Protein AF-A0A8I5KYK9-F1 (afdb_monomer_lite)

Radius of gyration: 18.96 Å; chains: 1; bounding box: 49×36×56 Å

Organism: Homo sapiens (NCBI:txid9606)

pLDDT: mean 78.19, std 15.79, range [35.78, 93.19]

InterPro domains:
  IPR025721 Exosome complex component, N-terminal domain [PF14382] (26-63)

Structure (mmCIF, N/CA/C/O backbone):
data_AF-A0A8I5KYK9-F1
#
_entry.id   AF-A0A8I5KYK9-F1
#
loop_
_atom_site.group_PDB
_atom_site.id
_atom_site.type_symbol
_atom_site.label_atom_id
_atom_site.label_alt_id
_atom_site.label_comp_id
_atom_site.label_asym_id
_atom_site.label_entity_id
_atom_site.label_seq_id
_atom_site.pdbx_PDB_ins_code
_atom_site.Cartn_x
_atom_site.Cartn_y
_atom_site.Cartn_z
_atom_site.occupancy
_atom_site.B_iso_or_equiv
_atom_site.auth_seq_id
_atom_site.auth_comp_id
_atom_site.auth_asym_id
_atom_site.auth_atom_id
_atom_site.pdbx_PDB_model_num
ATOM 1 N N . MET A 1 1 ? 33.576 -2.242 -40.833 1.00 57.19 1 MET A N 1
ATOM 2 C CA . MET A 1 1 ? 32.672 -1.753 -39.770 1.00 57.19 1 MET A CA 1
ATOM 3 C C . MET A 1 1 ? 31.528 -2.747 -39.662 1.00 57.19 1 MET A C 1
ATOM 5 O O . MET A 1 1 ? 30.942 -3.048 -40.692 1.00 57.19 1 MET A O 1
ATOM 9 N N . ALA A 1 2 ? 31.284 -3.337 -38.490 1.00 70.19 2 ALA A N 1
ATOM 10 C CA . ALA A 1 2 ? 30.232 -4.340 -38.307 1.00 70.19 2 ALA A CA 1
ATOM 11 C C . ALA A 1 2 ? 28.988 -3.678 -37.705 1.00 70.19 2 ALA A C 1
ATOM 13 O O . ALA A 1 2 ? 29.094 -2.977 -36.700 1.00 70.19 2 ALA A O 1
ATOM 14 N N . MET A 1 3 ? 27.832 -3.890 -38.331 1.00 73.12 3 MET A N 1
ATOM 15 C CA . MET A 1 3 ? 26.544 -3.399 -37.853 1.00 73.12 3 MET A CA 1
ATOM 16 C C . MET A 1 3 ? 25.774 -4.567 -37.240 1.00 73.12 3 MET A C 1
ATOM 18 O O . MET A 1 3 ? 25.484 -5.550 -37.914 1.00 73.12 3 MET A O 1
ATOM 22 N N . GLU A 1 4 ? 25.483 -4.472 -35.948 1.00 78.00 4 GLU A N 1
ATOM 23 C CA . GLU A 1 4 ? 24.708 -5.470 -35.209 1.00 78.00 4 GLU A CA 1
ATOM 24 C C . GLU A 1 4 ? 23.223 -5.089 -35.258 1.00 78.00 4 GLU A C 1
ATOM 26 O O . GLU A 1 4 ? 22.812 -4.083 -34.680 1.00 78.00 4 GLU A O 1
ATOM 31 N N . MET A 1 5 ? 22.416 -5.889 -35.962 1.00 79.25 5 MET A N 1
ATOM 32 C CA . MET A 1 5 ? 20.953 -5.838 -35.891 1.00 79.25 5 MET A CA 1
ATOM 33 C C . MET A 1 5 ? 20.455 -7.020 -35.059 1.00 79.25 5 MET A C 1
ATOM 35 O O . MET A 1 5 ? 20.669 -8.173 -35.430 1.00 79.25 5 MET A O 1
ATOM 39 N N . ARG A 1 6 ? 19.761 -6.746 -33.948 1.00 84.31 6 ARG A N 1
ATOM 40 C CA . ARG A 1 6 ? 19.170 -7.777 -33.078 1.00 84.31 6 ARG A CA 1
ATOM 41 C C . ARG A 1 6 ? 17.651 -7.696 -33.076 1.00 84.31 6 ARG A C 1
ATOM 43 O O . ARG A 1 6 ? 17.083 -6.612 -32.973 1.00 84.31 6 ARG A O 1
ATOM 50 N N . LEU A 1 7 ? 17.009 -8.861 -33.140 1.00 86.31 7 LEU A N 1
ATOM 51 C CA . LEU A 1 7 ? 15.563 -9.009 -32.982 1.00 86.31 7 LEU A CA 1
ATOM 52 C C . LEU A 1 7 ? 15.174 -8.947 -31.494 1.00 86.31 7 LEU A C 1
ATOM 54 O O . LEU A 1 7 ? 15.947 -9.395 -30.641 1.00 86.31 7 LEU A O 1
ATOM 58 N N . PRO A 1 8 ? 13.981 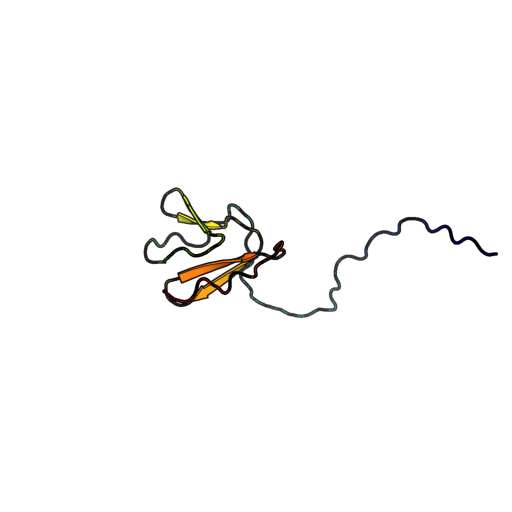-8.430 -31.150 1.00 85.19 8 PRO A N 1
ATOM 59 C CA . PRO A 1 8 ? 13.489 -8.472 -29.780 1.00 85.19 8 PRO A CA 1
ATOM 60 C C . PRO A 1 8 ? 13.227 -9.926 -29.363 1.00 85.19 8 PRO A C 1
ATOM 62 O O . PRO A 1 8 ? 12.397 -10.617 -29.947 1.00 85.19 8 PRO A O 1
ATOM 65 N N . VAL A 1 9 ? 13.932 -10.391 -28.333 1.00 88.25 9 VAL A N 1
ATOM 66 C CA . VAL A 1 9 ? 13.739 -11.722 -27.738 1.00 88.25 9 VAL A CA 1
ATOM 67 C C . VAL A 1 9 ? 12.851 -11.603 -26.498 1.00 88.25 9 VAL A C 1
ATOM 69 O O . VAL A 1 9 ? 12.976 -10.652 -25.721 1.00 88.25 9 VAL A O 1
ATOM 72 N N . ALA A 1 10 ? 11.956 -12.573 -26.297 1.00 86.56 10 ALA A N 1
ATOM 73 C CA . ALA A 1 10 ? 11.084 -12.625 -25.129 1.00 86.56 10 ALA A CA 1
ATOM 74 C C . ALA A 1 10 ? 11.893 -12.655 -23.821 1.00 86.56 10 ALA A C 1
ATOM 76 O O . ALA A 1 10 ? 12.900 -13.356 -23.683 1.00 86.56 10 ALA A O 1
ATOM 77 N N . ARG A 1 11 ? 11.426 -11.890 -22.834 1.00 79.69 11 ARG A N 1
ATOM 78 C CA . ARG A 1 11 ? 12.022 -11.848 -21.497 1.00 79.69 11 ARG A CA 1
ATOM 79 C C . ARG A 1 11 ? 11.746 -13.182 -20.820 1.00 79.69 11 ARG A C 1
ATOM 81 O O . ARG A 1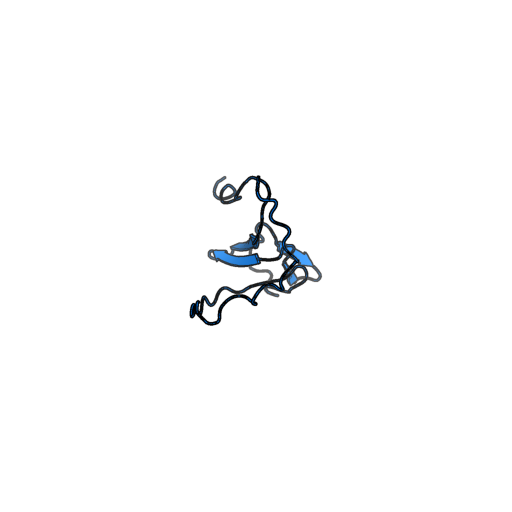 11 ? 10.585 -13.557 -20.687 1.00 79.69 11 ARG A O 1
ATOM 88 N N . LYS A 1 12 ? 12.786 -13.877 -20.360 1.00 80.31 12 LYS A N 1
ATOM 89 C CA . LYS A 1 12 ? 12.585 -15.022 -19.465 1.00 80.31 12 LYS A CA 1
ATOM 90 C C . LYS A 1 12 ? 11.876 -14.497 -18.206 1.00 80.31 12 LYS A C 1
ATOM 92 O O . LYS A 1 12 ? 12.378 -13.525 -17.632 1.00 80.31 12 LYS A O 1
ATOM 97 N N . PRO A 1 13 ? 10.717 -15.054 -17.809 1.00 70.44 13 PRO A N 1
ATOM 98 C CA . PRO A 1 13 ? 10.047 -14.634 -16.586 1.00 70.44 13 PRO A CA 1
ATOM 99 C C . PRO A 1 13 ? 10.992 -14.801 -15.393 1.00 70.44 13 PRO A C 1
ATOM 101 O O . PRO A 1 13 ? 11.909 -15.628 -15.415 1.00 70.44 13 PRO A O 1
ATOM 104 N N . LEU A 1 14 ? 10.812 -13.927 -14.401 1.00 64.19 14 LEU A N 1
ATOM 105 C CA . LEU A 1 14 ? 11.722 -13.768 -13.274 1.00 64.19 14 LEU A CA 1
ATOM 106 C C . LEU A 1 14 ? 12.004 -15.127 -12.614 1.00 64.19 14 LEU A C 1
ATOM 108 O O . LEU A 1 14 ? 11.100 -15.905 -12.335 1.00 64.19 14 LEU A O 1
ATOM 112 N N . SER A 1 15 ? 13.287 -15.395 -12.414 1.00 55.38 15 SER A N 1
ATOM 113 C CA . SER A 1 15 ? 13.858 -16.685 -12.048 1.00 55.38 15 SER A CA 1
ATOM 114 C C . SER A 1 15 ? 13.214 -17.357 -10.827 1.00 55.38 15 SER A C 1
ATOM 116 O O . SER A 1 15 ? 13.262 -16.794 -9.734 1.00 55.38 15 SER A O 1
ATOM 118 N N . GLU A 1 16 ? 12.863 -18.640 -10.961 1.00 58.66 16 GLU A N 1
ATOM 119 C CA . GLU A 1 16 ? 12.714 -19.616 -9.857 1.00 58.66 16 GLU A CA 1
ATOM 120 C C . GLU A 1 16 ? 13.964 -19.706 -8.947 1.00 58.66 16 GLU A C 1
ATOM 122 O O . GLU A 1 16 ? 13.939 -20.322 -7.889 1.00 58.66 16 GLU A O 1
ATOM 127 N N . ARG A 1 17 ? 15.083 -19.072 -9.336 1.00 56.16 17 ARG A N 1
ATOM 128 C CA . ARG A 1 17 ? 16.369 -19.075 -8.614 1.00 56.16 17 ARG A CA 1
ATOM 129 C C . ARG A 1 17 ? 16.424 -18.134 -7.409 1.00 56.16 17 ARG A C 1
ATOM 131 O O . ARG A 1 17 ? 17.356 -18.225 -6.618 1.00 56.16 17 ARG A O 1
ATOM 138 N N . LEU A 1 18 ? 15.462 -1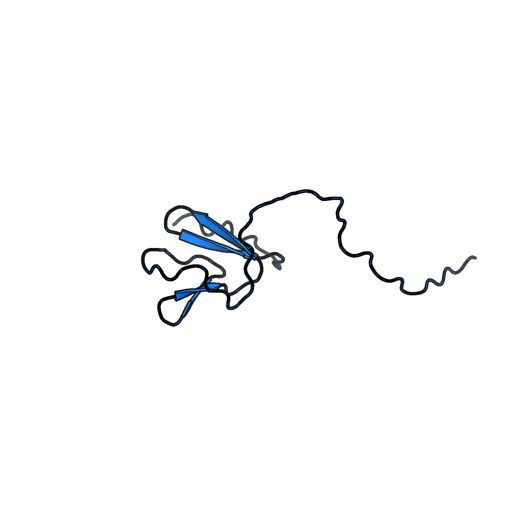7.224 -7.255 1.00 62.44 18 LEU A N 1
ATOM 139 C CA . LEU A 1 18 ? 15.336 -16.380 -6.065 1.00 62.44 18 LEU A CA 1
ATOM 140 C C . LEU A 1 18 ? 14.324 -17.022 -5.115 1.00 62.44 18 LEU A C 1
ATOM 142 O O . LEU A 1 18 ? 13.219 -16.523 -4.938 1.00 62.44 18 LEU A O 1
ATOM 146 N N . GLY A 1 19 ? 14.727 -18.135 -4.496 1.00 57.16 19 GLY A N 1
ATOM 147 C CA . GLY A 1 19 ? 14.023 -18.769 -3.379 1.00 57.16 19 GLY A CA 1
ATOM 148 C C . GLY A 1 19 ? 14.043 -17.882 -2.135 1.00 57.16 19 GLY A C 1
ATOM 149 O O . GLY A 1 19 ? 14.702 -18.183 -1.146 1.00 57.16 19 GLY A O 1
ATOM 150 N N . ARG A 1 20 ? 13.364 -16.740 -2.196 1.00 60.50 20 ARG A N 1
ATOM 151 C CA . ARG A 1 20 ? 13.120 -15.881 -1.046 1.00 60.50 20 ARG A CA 1
ATOM 152 C C . ARG A 1 20 ? 11.623 -15.827 -0.815 1.00 60.50 20 ARG A C 1
ATOM 154 O O . ARG A 1 20 ? 10.924 -15.016 -1.413 1.00 60.50 20 ARG A O 1
ATOM 161 N N . ASP A 1 21 ? 11.180 -16.668 0.114 1.00 59.81 21 ASP A N 1
ATOM 162 C CA . ASP A 1 21 ? 9.913 -16.556 0.835 1.00 59.81 21 ASP A CA 1
ATOM 163 C C . ASP A 1 21 ? 9.958 -15.285 1.701 1.00 59.81 21 ASP A C 1
ATOM 165 O O . ASP A 1 21 ? 10.002 -15.306 2.929 1.00 59.81 21 ASP A O 1
ATOM 169 N N . THR A 1 22 ? 10.071 -14.116 1.071 1.00 60.16 22 THR A N 1
ATOM 170 C CA . THR A 1 22 ? 9.817 -12.877 1.787 1.00 60.16 22 THR A CA 1
ATOM 171 C C . THR A 1 22 ? 8.311 -12.797 1.912 1.00 60.16 22 THR A C 1
ATOM 173 O O . THR A 1 22 ? 7.657 -12.341 0.977 1.00 60.16 22 THR A O 1
ATOM 176 N N . LYS A 1 23 ? 7.776 -13.245 3.055 1.00 70.12 23 LYS A N 1
ATOM 177 C CA . LYS A 1 23 ? 6.377 -13.083 3.496 1.00 70.12 23 LYS A CA 1
ATOM 178 C C . LYS A 1 23 ? 6.009 -11.605 3.683 1.00 70.12 23 LYS A C 1
ATOM 180 O O . LYS A 1 23 ? 5.536 -11.182 4.733 1.00 70.12 23 LYS A O 1
ATOM 185 N N . LYS A 1 24 ? 6.310 -10.772 2.691 1.00 77.94 24 LYS A N 1
ATOM 186 C CA . LYS A 1 24 ? 5.896 -9.380 2.642 1.00 77.94 24 LYS A CA 1
ATOM 187 C C . LYS A 1 24 ? 4.464 -9.389 2.155 1.00 77.94 24 LYS A C 1
ATOM 189 O O . LYS A 1 24 ? 4.170 -9.963 1.111 1.00 77.94 24 LYS A O 1
ATOM 194 N N . HIS A 1 25 ? 3.589 -8.763 2.924 1.00 87.50 25 HIS A N 1
ATOM 195 C CA . HIS A 1 25 ? 2.201 -8.589 2.541 1.00 87.50 25 HIS A CA 1
ATOM 196 C C . HIS A 1 25 ? 2.146 -7.596 1.375 1.00 87.50 25 HIS A C 1
ATOM 198 O O . HIS A 1 25 ? 2.221 -6.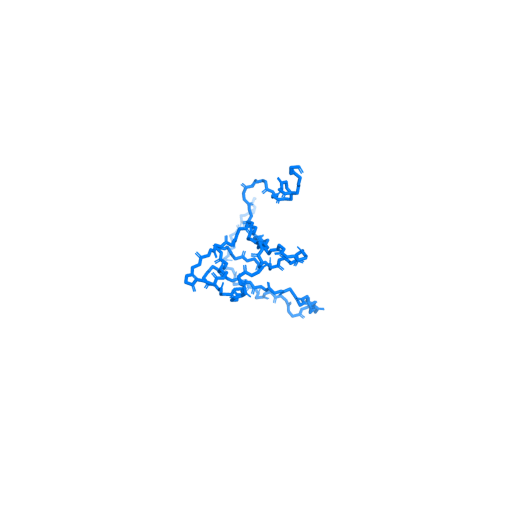383 1.586 1.00 87.50 25 HIS A O 1
ATOM 204 N N . LEU A 1 26 ? 2.133 -8.119 0.149 1.00 89.44 26 LEU A N 1
ATOM 205 C CA . LEU A 1 26 ? 2.032 -7.327 -1.070 1.00 89.44 26 LEU A CA 1
ATOM 206 C C . LEU A 1 26 ? 0.575 -6.952 -1.306 1.00 89.44 26 LEU A C 1
ATOM 208 O O . LEU A 1 26 ? -0.312 -7.781 -1.138 1.00 89.44 26 LEU A O 1
ATOM 212 N N . VAL A 1 27 ? 0.361 -5.703 -1.688 1.00 92.25 27 VAL A N 1
ATOM 213 C CA . VAL A 1 27 ? -0.955 -5.140 -1.973 1.00 92.25 27 VAL A CA 1
ATOM 214 C C . VAL A 1 27 ? -0.934 -4.407 -3.298 1.00 92.25 27 VAL A C 1
ATOM 216 O O . VAL A 1 27 ? 0.098 -3.891 -3.743 1.00 92.25 27 VAL A O 1
ATOM 219 N N . VAL A 1 28 ? -2.103 -4.361 -3.909 1.00 93.19 28 VAL A N 1
ATOM 220 C CA . VAL A 1 28 ? -2.434 -3.641 -5.129 1.00 93.19 28 VAL A CA 1
ATOM 221 C C . VAL A 1 28 ? -3.391 -2.498 -4.750 1.00 93.19 28 VAL A C 1
ATOM 223 O O . VAL A 1 28 ? -4.087 -2.586 -3.735 1.00 93.19 28 VAL A O 1
ATOM 226 N N . PRO A 1 29 ? -3.429 -1.383 -5.503 1.00 92.69 29 PRO A N 1
ATOM 227 C CA . PRO A 1 29 ? -4.413 -0.336 -5.264 1.00 92.69 29 PRO A CA 1
ATOM 228 C C . PRO A 1 29 ? -5.839 -0.899 -5.257 1.00 92.69 29 PRO A C 1
ATOM 230 O O . PRO A 1 29 ? -6.226 -1.597 -6.190 1.00 92.69 29 PRO A O 1
ATOM 233 N N . GLY A 1 30 ? -6.611 -0.577 -4.221 1.00 91.31 30 GLY A N 1
ATOM 234 C CA . GLY A 1 3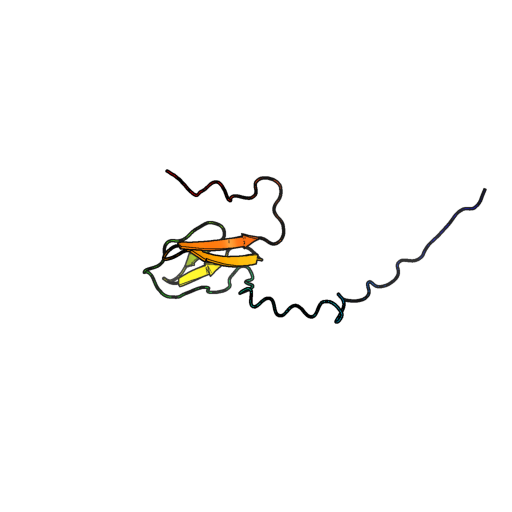0 ? -7.961 -1.105 -4.003 1.00 91.31 30 GLY A CA 1
ATOM 235 C C . GLY A 1 30 ? -8.031 -2.283 -3.029 1.00 91.31 30 GLY A C 1
ATOM 236 O O . GLY A 1 30 ? -9.119 -2.597 -2.550 1.00 91.31 30 GLY A O 1
ATOM 237 N N . ASP A 1 31 ? -6.899 -2.887 -2.661 1.00 92.81 31 ASP A N 1
ATOM 238 C CA . ASP A 1 31 ? -6.897 -3.980 -1.691 1.00 92.81 31 ASP A CA 1
ATOM 239 C C . ASP A 1 31 ? -7.227 -3.481 -0.283 1.00 92.81 31 ASP A C 1
ATOM 241 O O . ASP A 1 31 ? -6.670 -2.493 0.205 1.00 92.81 31 ASP A O 1
ATOM 245 N N . THR A 1 32 ? -8.107 -4.207 0.405 1.00 92.19 32 THR A N 1
ATOM 246 C CA . THR A 1 32 ? -8.418 -3.950 1.814 1.00 92.19 32 THR A CA 1
ATOM 247 C C . THR A 1 32 ? -7.290 -4.487 2.693 1.00 92.19 32 THR A C 1
ATOM 249 O O . THR A 1 32 ? -7.017 -5.684 2.700 1.00 92.19 32 THR A O 1
ATOM 252 N N . ILE A 1 33 ? -6.635 -3.607 3.450 1.00 89.81 33 ILE A N 1
ATOM 253 C CA . ILE A 1 33 ? -5.537 -3.966 4.355 1.00 89.81 33 ILE A CA 1
ATOM 254 C C . ILE A 1 33 ? -6.077 -4.424 5.711 1.00 89.81 33 ILE A C 1
ATOM 256 O O . ILE A 1 33 ? -5.622 -5.434 6.248 1.00 89.81 33 ILE A O 1
ATOM 260 N N . THR A 1 34 ? -7.011 -3.661 6.284 1.00 88.81 34 THR A N 1
ATOM 261 C CA . THR A 1 34 ? -7.700 -4.007 7.534 1.00 88.81 34 THR A CA 1
ATOM 262 C C . THR A 1 34 ? -9.070 -3.337 7.606 1.00 88.81 34 THR A C 1
ATOM 264 O O . THR A 1 34 ? -9.289 -2.293 6.995 1.00 88.81 34 THR A O 1
ATOM 267 N N . THR A 1 35 ? -9.990 -3.933 8.359 1.00 87.94 35 THR A N 1
ATOM 268 C CA . THR A 1 35 ? -11.303 -3.365 8.706 1.00 87.94 35 THR A CA 1
ATOM 269 C C . THR A 1 35 ? -11.304 -2.704 10.085 1.00 87.94 35 THR A C 1
ATOM 271 O O . THR A 1 35 ? -12.300 -2.116 10.490 1.00 87.94 35 THR A O 1
ATOM 274 N N . ASP A 1 36 ? -10.200 -2.812 10.825 1.00 84.50 36 ASP A N 1
ATOM 275 C CA . ASP A 1 36 ? -10.096 -2.280 12.178 1.00 84.50 36 ASP A CA 1
ATOM 276 C C . ASP A 1 36 ? -9.862 -0.765 12.152 1.00 84.50 36 ASP A C 1
ATOM 278 O O . ASP A 1 36 ? -8.812 -0.281 11.721 1.00 84.50 36 ASP A O 1
ATOM 282 N N . THR A 1 37 ? -10.807 -0.004 12.703 1.00 76.00 37 THR A N 1
ATOM 283 C CA . THR A 1 37 ? -10.734 1.465 12.812 1.00 76.00 37 THR A CA 1
ATOM 284 C C . THR A 1 37 ? -9.716 1.957 13.851 1.00 76.00 37 THR A C 1
ATOM 286 O O . THR A 1 37 ? -9.452 3.153 13.950 1.00 76.00 37 THR A O 1
ATOM 289 N N . GLY A 1 38 ? -9.106 1.047 14.618 1.00 82.38 38 GLY A N 1
ATOM 290 C CA . GLY A 1 38 ? -8.111 1.355 15.651 1.00 82.38 38 GLY A CA 1
ATOM 291 C C . GLY A 1 38 ? -6.692 1.632 15.137 1.00 82.38 38 GLY A C 1
ATOM 292 O O . GLY A 1 38 ? -5.810 1.942 15.946 1.00 82.38 38 GLY A O 1
ATOM 293 N N . PHE A 1 39 ? -6.454 1.512 13.827 1.00 84.44 39 PHE A N 1
ATOM 294 C CA . PHE A 1 39 ? -5.158 1.778 13.205 1.00 84.44 39 PHE A CA 1
ATOM 295 C C . PHE A 1 39 ? -5.098 3.180 12.584 1.00 84.44 39 PHE A C 1
ATOM 297 O O . PHE A 1 39 ? -6.013 3.648 11.913 1.00 84.44 39 PHE A O 1
ATOM 304 N N . MET A 1 40 ? -3.967 3.849 12.778 1.00 86.06 40 MET A N 1
ATOM 305 C CA . MET A 1 40 ? -3.588 5.072 12.093 1.00 86.06 40 MET A CA 1
ATOM 306 C C . MET A 1 40 ? -3.202 4.763 10.644 1.00 86.06 40 MET A C 1
ATOM 308 O O . MET A 1 40 ? -2.504 3.788 10.350 1.00 86.06 40 MET A O 1
ATOM 312 N N . ARG A 1 41 ? -3.617 5.643 9.736 1.00 85.00 41 ARG A N 1
ATOM 313 C CA . ARG A 1 41 ? -3.294 5.571 8.308 1.00 85.00 41 ARG A CA 1
ATOM 314 C C . ARG A 1 41 ? -2.026 6.363 7.995 1.00 85.00 41 ARG A C 1
ATOM 316 O O . ARG A 1 41 ? -1.918 7.533 8.357 1.00 85.00 41 ARG A O 1
ATOM 323 N N . GLY A 1 42 ? -1.068 5.715 7.345 1.00 87.50 42 GLY A N 1
ATOM 324 C CA . GLY A 1 42 ? 0.130 6.336 6.790 1.00 87.50 42 GLY A CA 1
ATOM 325 C C . GLY A 1 42 ? 0.008 6.599 5.287 1.00 87.50 42 GLY A C 1
ATOM 326 O O . GLY A 1 42 ? -1.082 6.647 4.724 1.00 87.50 42 GLY A O 1
ATOM 327 N N . HIS A 1 43 ? 1.147 6.756 4.612 1.00 84.69 43 HIS A N 1
ATOM 328 C CA . HIS A 1 43 ? 1.179 6.976 3.164 1.00 84.69 43 HIS A CA 1
ATOM 329 C C . HIS A 1 43 ? 0.764 5.724 2.398 1.00 84.69 43 HIS A C 1
ATOM 331 O O . HIS A 1 43 ? 1.020 4.595 2.82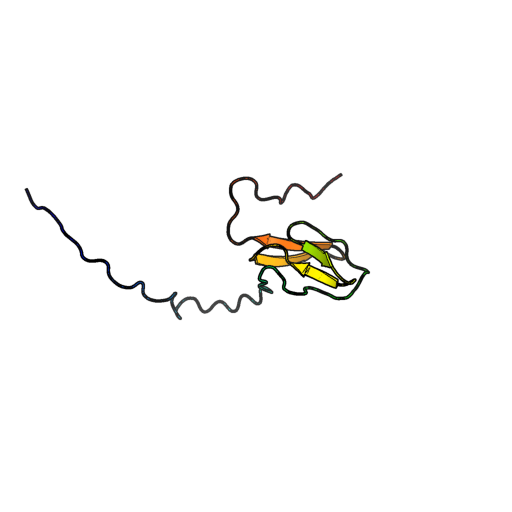4 1.00 84.69 43 HIS A O 1
ATOM 337 N N . GLY A 1 44 ? 0.146 5.941 1.238 1.00 87.00 44 GLY A N 1
ATOM 338 C CA . GLY A 1 44 ? -0.296 4.859 0.367 1.00 87.00 44 GLY A CA 1
ATOM 339 C C . GLY A 1 44 ? -1.506 4.092 0.899 1.00 87.00 44 GLY A C 1
ATOM 340 O O . GLY A 1 44 ? -1.798 3.020 0.371 1.00 87.00 44 GLY A O 1
ATOM 341 N N . THR A 1 45 ? -2.205 4.623 1.908 1.00 90.38 45 THR A N 1
ATOM 342 C CA . THR A 1 45 ? -3.480 4.094 2.400 1.00 90.38 45 THR A CA 1
ATOM 343 C C . THR A 1 45 ? -4.533 5.193 2.509 1.00 90.38 45 THR A C 1
ATOM 345 O O . THR A 1 45 ? -4.232 6.366 2.740 1.00 90.38 45 THR A O 1
ATOM 348 N N . TYR A 1 46 ? -5.791 4.810 2.333 1.00 89.81 46 TYR A N 1
ATOM 349 C CA . TYR A 1 46 ? -6.949 5.680 2.489 1.00 89.81 46 TYR A CA 1
ATOM 350 C C . TYR A 1 46 ? -8.081 4.923 3.182 1.00 89.81 46 TYR A C 1
ATOM 352 O O . TYR A 1 46 ? -8.076 3.696 3.231 1.00 89.81 46 TYR A O 1
ATOM 360 N N . MET A 1 47 ? -9.031 5.661 3.750 1.00 89.25 47 MET A N 1
ATOM 361 C CA . MET A 1 47 ? -10.226 5.077 4.357 1.00 89.25 47 MET A CA 1
ATOM 362 C C . MET A 1 47 ? -11.365 5.091 3.342 1.00 89.25 47 MET A C 1
ATOM 364 O O . MET A 1 47 ? -11.645 6.138 2.759 1.00 89.25 47 MET A O 1
ATOM 368 N N . GLY A 1 48 ? -12.027 3.953 3.161 1.00 86.75 48 GLY A N 1
ATOM 369 C CA . GLY A 1 48 ? -13.245 3.821 2.366 1.00 86.75 48 GLY A CA 1
ATOM 370 C C . GLY A 1 48 ? -14.193 2.839 3.041 1.00 86.75 48 GLY A C 1
ATOM 371 O O . GLY A 1 48 ? -13.755 1.769 3.447 1.00 86.75 48 GLY A O 1
ATOM 372 N N . GLU A 1 49 ? -15.465 3.214 3.202 1.00 86.75 49 GLU A N 1
ATOM 373 C CA . GLU A 1 49 ? -16.497 2.361 3.825 1.00 86.75 49 GLU A CA 1
ATOM 374 C C . GLU A 1 49 ? -16.065 1.764 5.181 1.00 86.75 49 GLU A C 1
ATOM 376 O O . GLU A 1 49 ? -16.252 0.578 5.433 1.00 86.75 49 GLU A O 1
ATOM 381 N N . GLU A 1 50 ? -15.420 2.576 6.029 1.00 86.56 50 GLU A N 1
ATOM 382 C CA . GLU A 1 50 ? -14.858 2.168 7.335 1.00 86.56 50 GLU A CA 1
ATOM 383 C C . GLU A 1 50 ? -13.708 1.143 7.267 1.00 86.56 50 GLU A C 1
ATOM 385 O O . GLU A 1 50 ? -13.231 0.666 8.294 1.00 86.56 50 GLU A O 1
ATOM 390 N N . LYS A 1 51 ? -13.188 0.860 6.070 1.00 90.12 51 LYS A N 1
ATOM 391 C CA . LYS A 1 51 ? -12.057 -0.041 5.833 1.00 90.12 51 LYS A CA 1
ATOM 392 C C . LYS A 1 51 ? -10.819 0.739 5.417 1.00 90.12 51 LYS A C 1
ATOM 394 O O . LYS A 1 51 ? -10.897 1.751 4.719 1.00 90.12 51 LYS A O 1
ATOM 399 N N . LEU A 1 52 ? -9.654 0.238 5.815 1.00 90.06 52 LEU A N 1
ATOM 400 C CA . LEU A 1 52 ? -8.369 0.758 5.376 1.00 90.06 52 LEU A CA 1
ATOM 401 C C . LEU A 1 52 ? -7.972 0.085 4.062 1.00 90.06 52 LEU A C 1
ATOM 403 O O . LEU A 1 52 ? -7.759 -1.128 4.018 1.00 90.06 52 LEU A O 1
ATOM 407 N N . ILE A 1 53 ? -7.838 0.878 3.005 1.00 92.69 53 ILE A N 1
ATOM 408 C CA . ILE A 1 53 ? -7.596 0.414 1.638 1.00 92.69 53 ILE A CA 1
ATOM 409 C C . ILE A 1 53 ? -6.235 0.922 1.150 1.00 92.69 53 ILE A C 1
ATOM 411 O O . ILE A 1 53 ? -5.819 2.041 1.463 1.00 92.69 53 ILE A O 1
ATOM 415 N N . ALA A 1 54 ? -5.521 0.104 0.378 1.00 93.00 54 ALA A N 1
ATOM 416 C CA . ALA A 1 54 ? -4.269 0.479 -0.266 1.00 93.00 54 ALA A CA 1
ATOM 417 C C . ALA A 1 54 ? -4.516 1.409 -1.467 1.00 93.00 54 ALA A C 1
ATOM 419 O O . ALA A 1 54 ? -5.321 1.113 -2.347 1.00 93.00 54 ALA A O 1
ATOM 420 N N . SER A 1 55 ? -3.785 2.520 -1.548 1.00 90.44 55 SER A N 1
ATOM 421 C CA . SER A 1 55 ? -3.782 3.414 -2.718 1.00 90.44 55 SER A CA 1
ATOM 422 C C . SER A 1 55 ? -2.715 3.043 -3.749 1.00 90.44 55 SER A C 1
ATOM 424 O O . SER A 1 55 ? -2.813 3.453 -4.902 1.00 90.44 55 SER A O 1
ATOM 426 N N . VAL A 1 56 ? -1.659 2.333 -3.340 1.00 90.88 56 VAL A N 1
ATOM 427 C CA . VAL A 1 56 ? -0.453 2.114 -4.156 1.00 90.88 56 VAL A CA 1
ATOM 428 C C . VAL A 1 56 ? -0.062 0.637 -4.158 1.00 90.88 56 VAL A C 1
ATOM 430 O O . VAL A 1 56 ? -0.289 -0.069 -3.181 1.00 90.88 56 VAL A O 1
ATOM 433 N N . ALA A 1 57 ? 0.552 0.174 -5.252 1.00 91.38 57 ALA A N 1
ATOM 434 C CA . ALA A 1 57 ? 1.115 -1.170 -5.344 1.00 91.38 57 ALA A CA 1
ATOM 435 C C . ALA A 1 57 ? 2.439 -1.255 -4.571 1.00 91.38 57 ALA A C 1
ATOM 437 O O . ALA A 1 57 ? 3.397 -0.533 -4.879 1.00 91.38 57 ALA A O 1
ATOM 438 N N . GLY A 1 58 ? 2.510 -2.136 -3.578 1.00 91.19 58 GLY A N 1
ATOM 439 C CA . GLY A 1 58 ? 3.619 -2.131 -2.634 1.00 91.19 58 GLY A CA 1
ATOM 440 C C . GLY A 1 58 ? 3.566 -3.222 -1.581 1.00 91.19 58 GLY A C 1
ATOM 441 O O . GLY A 1 58 ? 2.682 -4.071 -1.584 1.00 91.19 58 GLY A O 1
ATOM 442 N N . SER A 1 59 ? 4.526 -3.192 -0.662 1.00 90.75 59 SER A N 1
ATOM 443 C CA . SER A 1 59 ? 4.479 -4.000 0.556 1.00 90.75 59 SER A CA 1
ATOM 444 C C . SER A 1 59 ? 3.898 -3.190 1.708 1.00 90.75 59 SER A C 1
ATOM 446 O O . SER A 1 59 ? 4.279 -2.036 1.898 1.00 90.75 59 SER A O 1
ATOM 448 N N . VAL A 1 60 ? 3.028 -3.801 2.505 1.00 90.44 60 VAL A N 1
ATOM 449 C CA . VAL A 1 60 ? 2.485 -3.184 3.719 1.00 90.44 60 VAL A CA 1
ATOM 450 C C . VAL A 1 60 ? 3.534 -3.207 4.828 1.00 90.44 60 VAL A C 1
ATOM 452 O O . VAL A 1 60 ? 4.079 -4.262 5.155 1.00 90.44 60 VAL A O 1
ATOM 455 N N . GLU A 1 61 ? 3.775 -2.051 5.436 1.00 89.25 61 GLU A N 1
ATOM 456 C CA . GLU A 1 61 ? 4.565 -1.895 6.652 1.00 89.25 61 GLU A CA 1
ATOM 457 C C . GLU A 1 61 ? 3.619 -1.541 7.807 1.00 89.25 61 GLU A C 1
ATOM 459 O O . GLU A 1 61 ? 2.816 -0.608 7.728 1.00 89.25 61 GLU A O 1
ATOM 464 N N . ARG A 1 62 ? 3.674 -2.339 8.878 1.00 88.75 62 ARG A N 1
ATOM 465 C CA . ARG A 1 62 ? 2.874 -2.140 10.090 1.00 88.75 62 ARG A CA 1
ATOM 466 C C . ARG A 1 62 ? 3.821 -1.787 11.225 1.00 88.75 62 ARG A C 1
ATOM 468 O O . ARG A 1 62 ? 4.682 -2.591 11.574 1.00 88.75 62 ARG A O 1
ATOM 475 N N . VAL A 1 63 ? 3.663 -0.595 11.786 1.00 87.75 63 VAL A N 1
ATOM 476 C CA . VAL A 1 63 ? 4.473 -0.092 12.898 1.00 87.75 63 VAL A CA 1
ATOM 477 C C . VAL A 1 63 ? 3.528 0.271 14.034 1.00 87.75 63 VAL A C 1
ATOM 479 O O . VAL A 1 63 ? 2.915 1.337 14.040 1.00 87.75 63 VAL A O 1
ATOM 482 N N . ASN A 1 64 ? 3.381 -0.635 15.002 1.00 90.38 64 ASN A N 1
ATOM 483 C CA . ASN A 1 64 ? 2.393 -0.532 16.079 1.00 90.38 64 ASN A CA 1
ATOM 484 C C . ASN A 1 64 ? 0.969 -0.366 15.523 1.00 90.38 64 ASN A C 1
ATOM 486 O O . ASN A 1 64 ? 0.456 -1.247 14.835 1.00 90.38 64 ASN A O 1
ATOM 490 N N . LYS A 1 65 ? 0.343 0.778 15.817 1.00 87.69 65 LYS A N 1
ATOM 491 C CA . LYS A 1 65 ? -0.979 1.147 15.320 1.00 87.69 65 LYS A CA 1
ATOM 492 C C . LYS A 1 65 ? -0.927 1.868 13.972 1.00 87.69 65 LYS A C 1
ATOM 494 O O . LYS A 1 65 ? -1.984 2.184 13.463 1.00 87.69 65 LYS A O 1
ATOM 499 N N . LEU A 1 66 ? 0.237 2.140 13.382 1.00 89.12 66 LEU A N 1
ATOM 500 C CA . LEU A 1 66 ? 0.354 2.818 12.088 1.00 89.12 66 LEU A CA 1
ATOM 501 C C . LEU A 1 66 ? 0.528 1.807 10.951 1.00 89.12 66 LEU A C 1
ATOM 503 O O . LEU A 1 66 ? 1.391 0.931 11.018 1.00 89.12 66 LEU A O 1
ATOM 507 N N . ILE A 1 67 ? -0.258 1.961 9.887 1.00 91.12 67 ILE A N 1
ATOM 508 C CA . ILE A 1 67 ? -0.165 1.142 8.675 1.00 91.12 67 ILE A CA 1
ATOM 509 C C . ILE A 1 67 ? 0.154 2.035 7.474 1.00 91.12 67 ILE A C 1
ATOM 511 O O . ILE A 1 67 ? -0.605 2.951 7.150 1.00 91.12 67 ILE A O 1
ATOM 515 N N . CYS A 1 68 ? 1.245 1.735 6.771 1.00 90.31 68 CYS A N 1
ATOM 516 C CA . CYS A 1 68 ? 1.634 2.393 5.526 1.00 90.31 68 CYS A CA 1
ATOM 517 C C . CYS A 1 68 ? 1.958 1.372 4.428 1.00 90.31 68 CYS A C 1
ATOM 519 O O . CYS A 1 68 ? 2.203 0.193 4.690 1.00 90.31 68 CYS A O 1
ATOM 521 N N . VAL A 1 69 ? 1.939 1.823 3.174 1.00 90.81 69 VAL A N 1
ATOM 522 C CA . VAL A 1 69 ? 2.302 0.999 2.016 1.00 90.81 69 VAL A CA 1
ATOM 523 C C . VAL A 1 69 ? 3.568 1.552 1.384 1.00 90.81 69 VAL A C 1
ATOM 525 O O . VAL A 1 69 ? 3.602 2.685 0.904 1.00 90.81 69 VAL A O 1
ATOM 528 N N . LYS A 1 70 ? 4.610 0.721 1.341 1.00 89.12 70 LYS A N 1
ATOM 529 C CA . LYS A 1 70 ? 5.860 1.020 0.650 1.00 89.12 70 LYS A CA 1
ATOM 530 C C . LYS A 1 70 ? 5.741 0.644 -0.821 1.00 89.12 70 LYS A C 1
ATOM 532 O O . LYS A 1 70 ? 5.731 -0.538 -1.170 1.00 89.12 70 LYS A O 1
ATOM 537 N N . ALA A 1 71 ? 5.649 1.657 -1.675 1.00 87.75 71 ALA A N 1
ATOM 538 C CA . ALA A 1 71 ? 5.489 1.487 -3.113 1.00 87.75 71 ALA A CA 1
ATOM 539 C C . ALA A 1 71 ? 6.709 0.815 -3.768 1.00 87.75 71 ALA A C 1
ATOM 541 O O . ALA A 1 71 ? 7.850 1.051 -3.376 1.00 87.75 71 ALA A O 1
ATOM 542 N N . LEU A 1 72 ? 6.473 0.011 -4.812 1.00 85.56 72 LEU A N 1
ATOM 543 C CA . LEU A 1 72 ? 7.549 -0.671 -5.553 1.00 85.56 72 LEU A CA 1
ATOM 544 C C . LEU A 1 72 ? 8.394 0.281 -6.418 1.00 85.56 72 LEU A C 1
ATOM 546 O O . LEU A 1 72 ? 9.542 -0.028 -6.734 1.00 85.56 72 LEU A O 1
ATOM 550 N N . LYS A 1 73 ? 7.821 1.414 -6.840 1.00 81.81 73 LYS A N 1
ATOM 551 C CA . LYS A 1 73 ? 8.494 2.470 -7.608 1.00 81.81 73 LYS A CA 1
ATOM 552 C C . LYS A 1 73 ? 7.983 3.835 -7.162 1.00 81.81 73 LYS A C 1
ATOM 554 O O . LYS A 1 73 ? 6.784 4.091 -7.239 1.00 81.81 73 LYS A O 1
ATOM 559 N N . THR A 1 74 ? 8.896 4.714 -6.774 1.00 75.19 74 THR A N 1
ATOM 560 C CA . THR A 1 74 ? 8.643 6.122 -6.442 1.00 75.19 74 THR A CA 1
ATOM 561 C C . THR A 1 74 ? 9.551 7.006 -7.299 1.00 75.19 74 THR A C 1
ATOM 563 O O . THR A 1 74 ? 10.640 6.599 -7.706 1.00 75.19 74 THR A O 1
ATOM 566 N N . ARG A 1 75 ? 9.080 8.201 -7.664 1.00 68.25 75 ARG A N 1
ATOM 567 C CA . ARG A 1 75 ? 9.850 9.184 -8.438 1.00 68.25 75 ARG A CA 1
ATOM 568 C C . ARG A 1 75 ? 10.264 10.314 -7.499 1.00 68.25 75 ARG A C 1
ATOM 570 O O . ARG A 1 75 ? 9.559 11.307 -7.423 1.00 68.25 75 ARG A O 1
ATOM 577 N N . GLY A 1 76 ? 11.389 10.138 -6.805 1.00 50.19 76 GLY A N 1
ATOM 578 C CA . GLY A 1 76 ? 11.905 11.120 -5.847 1.00 50.19 76 GLY A CA 1
ATOM 579 C C . GLY A 1 76 ? 11.144 11.109 -4.519 1.00 50.19 76 GLY A C 1
ATOM 580 O O . GLY A 1 76 ? 9.922 11.069 -4.497 1.00 50.19 76 GLY A O 1
ATOM 581 N N . GLU A 1 77 ? 11.914 11.123 -3.432 1.00 50.81 77 GLU A N 1
ATOM 582 C CA . GLU A 1 77 ? 11.495 11.033 -2.027 1.00 50.81 77 GLU A CA 1
ATOM 583 C C . GLU A 1 77 ? 10.908 9.675 -1.608 1.00 50.81 77 GLU A C 1
ATOM 585 O O . GLU A 1 77 ? 9.701 9.444 -1.536 1.00 50.81 77 GLU A O 1
ATOM 590 N N . ASP A 1 78 ? 11.816 8.768 -1.238 1.00 46.03 78 ASP A N 1
ATOM 591 C CA . ASP A 1 78 ? 11.530 7.766 -0.217 1.00 46.03 78 ASP A CA 1
ATOM 592 C C . ASP A 1 78 ? 11.053 8.491 1.056 1.00 46.03 78 ASP A C 1
ATOM 594 O O . ASP A 1 78 ? 11.839 9.015 1.847 1.00 46.03 78 ASP A O 1
ATOM 598 N N . LEU A 1 79 ? 9.734 8.539 1.245 1.00 51.59 79 LEU A N 1
ATOM 599 C CA . LEU A 1 79 ? 9.034 9.113 2.397 1.00 51.59 79 LEU A CA 1
ATOM 600 C C . LEU A 1 79 ? 9.207 8.258 3.672 1.00 51.59 79 LEU A C 1
ATOM 602 O O . LEU A 1 79 ? 8.253 7.989 4.394 1.00 51.59 79 LEU A O 1
ATOM 606 N N . GLN A 1 80 ? 10.447 7.889 4.020 1.00 48.28 80 GLN A N 1
ATOM 607 C CA . GLN A 1 80 ? 10.798 7.657 5.430 1.00 48.28 80 GLN A CA 1
ATOM 608 C C . GLN A 1 80 ? 10.726 8.966 6.252 1.00 48.28 80 GLN A C 1
ATOM 610 O O . GLN A 1 80 ? 10.767 8.922 7.478 1.00 48.28 80 GLN A O 1
ATOM 615 N N . LYS A 1 81 ? 10.545 10.133 5.610 1.00 44.34 81 LYS A N 1
ATOM 616 C CA . LYS A 1 81 ? 10.409 11.453 6.252 1.00 44.34 81 LYS A CA 1
ATOM 617 C C . LYS A 1 81 ? 8.990 11.827 6.709 1.00 44.34 81 LYS A C 1
ATOM 619 O O . LYS A 1 81 ? 8.608 12.985 6.616 1.00 44.34 81 LYS A O 1
ATOM 624 N N . MET A 1 82 ? 8.213 10.884 7.233 1.00 45.00 82 MET A N 1
ATOM 625 C CA . MET A 1 82 ? 7.075 11.239 8.100 1.00 45.00 82 MET A CA 1
ATOM 626 C C . MET A 1 82 ? 7.068 10.444 9.408 1.00 45.00 82 MET A C 1
ATOM 628 O O . MET A 1 82 ? 6.020 10.164 9.982 1.00 45.00 82 MET A O 1
ATOM 632 N N . SER A 1 83 ? 8.262 10.106 9.898 1.00 47.75 83 SER A N 1
ATOM 633 C CA . SER A 1 83 ? 8.486 9.977 11.334 1.00 47.75 83 SER A CA 1
ATOM 634 C C . SER A 1 83 ? 8.983 11.331 11.845 1.00 47.75 83 SER A C 1
ATOM 636 O O . SER A 1 83 ? 9.991 11.813 11.334 1.00 47.75 83 SER A O 1
ATOM 638 N N . LEU A 1 84 ? 8.296 11.869 12.860 1.00 35.78 84 LEU A N 1
ATOM 639 C CA . LEU A 1 84 ? 8.569 13.085 13.652 1.00 35.78 84 LEU A CA 1
ATOM 640 C C . LEU A 1 84 ? 7.883 14.381 13.170 1.00 35.78 84 LEU A C 1
ATOM 642 O O . LEU A 1 84 ? 8.397 15.112 12.325 1.00 35.78 84 LEU A O 1
ATOM 646 N N . GLN A 1 85 ? 6.728 14.671 13.781 1.00 35.94 85 GLN A N 1
ATOM 647 C CA . GLN A 1 85 ? 6.634 15.902 14.578 1.00 35.94 85 GLN A CA 1
ATOM 648 C C . GLN A 1 85 ? 7.439 15.697 15.860 1.00 35.94 85 GLN A C 1
ATOM 650 O O . GLN A 1 85 ? 7.408 14.551 16.372 1.00 35.94 85 GLN A O 1
#

Foldseek 3Di:
DDDDDDDDDDDDPDDPVPPDPPVFAWDAFFDFPALDLQAAEDEQWDDDPSTITGHATATWDDDPRYIYGDHPDDDDDPPPVPPDD

Secondary structure (DSSP, 8-state):
------PPPPPPPSPTT--------EE-TT-EEE--TTSEE-TTEEEETTEEEE-SSEEEEEETTEEEEEES--SS----TTS--

Sequence (85 aa):
MAMEMRLPVARKPLSERLGRDTKKHLVVPGDTITTDTGFMRGHGTYMGEEKLIASVAGSVERVNKLICVKALKTRGEDLQKMSLQ